Protein AF-A0A562V9E2-F1 (afdb_monomer_lite)

Foldseek 3Di:
DDDDDDDDDPDPPQDQPQLAFKEFAPQWDWDADPVGFIWIARNVVRDTHTDDPLNVCSNVDHGRDGDRDDPVSVVVSVVCVVVPRIDGHDPDDDD

InterPro domains:
  IPR061009 Actinodefensin-associated protein B [NF038044] (22-86)

pLDDT: mean 70.63, std 14.93, range [34.66, 88.81]

Sequence (95 aa):
MTTSTTTPTPTPTPTPTTLADWRPAASTRLVTLPLGGTVLVDVETLACHELLPEADRLLRTPPGTPVGLTDAHHEFLKQAADDGWITRGRDGEAP

Secondary structure (DSSP, 8-state):
------PPPPP------B---EEE-TTEEEEE-TTS-EEEEETTT--EEEEPHHHHHHHHSPTT-B----HHHHHHHHHHHHTTSEEE--TT---

Structure (mmCIF, N/CA/C/O backbone):
data_AF-A0A562V9E2-F1
#
_entry.id   AF-A0A562V9E2-F1
#
loop_
_atom_site.group_PDB
_atom_site.id
_atom_site.type_symbol
_atom_site.label_atom_id
_atom_site.label_alt_id
_atom_site.label_comp_id
_atom_site.label_asym_id
_atom_site.label_entity_id
_atom_site.label_seq_id
_atom_site.pdbx_PDB_ins_code
_atom_site.Cartn_x
_atom_site.Cartn_y
_atom_site.Cartn_z
_atom_site.occupancy
_atom_site.B_iso_or_equiv
_atom_site.auth_seq_id
_atom_site.auth_comp_id
_atom_site.auth_asym_id
_atom_site.auth_atom_id
_atom_site.pdbx_PDB_model_num
ATOM 1 N N . MET A 1 1 ? 57.849 -6.612 -7.687 1.00 48.25 1 MET A N 1
ATOM 2 C CA . MET A 1 1 ? 56.618 -6.875 -8.462 1.00 48.25 1 MET A CA 1
ATOM 3 C C . MET A 1 1 ? 55.560 -7.384 -7.497 1.00 48.25 1 MET A C 1
ATOM 5 O O . MET A 1 1 ? 55.710 -8.500 -7.029 1.00 48.25 1 MET A O 1
ATOM 9 N N . THR A 1 2 ? 54.545 -6.587 -7.162 1.00 43.69 2 THR A N 1
ATOM 10 C CA . THR A 1 2 ? 53.344 -7.056 -6.444 1.00 43.69 2 THR A CA 1
ATOM 11 C C . THR A 1 2 ? 52.165 -6.193 -6.890 1.00 43.69 2 THR A C 1
ATOM 13 O O . THR A 1 2 ? 52.058 -5.038 -6.488 1.00 43.69 2 THR A O 1
ATOM 16 N N . THR A 1 3 ? 51.325 -6.715 -7.781 1.00 44.19 3 THR A N 1
ATOM 17 C CA . THR A 1 3 ? 50.067 -6.085 -8.202 1.00 44.19 3 THR A CA 1
ATOM 18 C C . THR A 1 3 ? 48.940 -6.625 -7.328 1.00 44.19 3 THR A C 1
ATOM 20 O O . THR A 1 3 ? 48.625 -7.810 -7.408 1.00 44.19 3 THR A O 1
ATOM 23 N N . SER A 1 4 ? 48.359 -5.774 -6.482 1.00 50.91 4 SER A N 1
ATOM 24 C CA . SER A 1 4 ? 47.184 -6.109 -5.674 1.00 50.91 4 SER A CA 1
ATOM 25 C C . SER A 1 4 ? 45.942 -6.185 -6.562 1.00 50.91 4 SER A C 1
ATOM 27 O O . SER A 1 4 ? 45.527 -5.192 -7.155 1.00 50.91 4 SER A O 1
ATOM 29 N N . THR A 1 5 ? 45.363 -7.376 -6.660 1.00 57.53 5 THR A N 1
ATOM 30 C CA . THR A 1 5 ? 44.097 -7.654 -7.339 1.00 57.53 5 THR A CA 1
ATOM 31 C C . THR A 1 5 ? 42.936 -7.089 -6.517 1.00 57.53 5 THR A C 1
ATOM 33 O O . THR A 1 5 ? 42.647 -7.590 -5.434 1.00 57.53 5 THR A O 1
ATOM 36 N N . THR A 1 6 ? 42.252 -6.055 -7.010 1.00 61.78 6 THR A N 1
ATOM 37 C CA . THR A 1 6 ? 40.958 -5.624 -6.460 1.00 61.78 6 THR A CA 1
ATOM 38 C C . THR A 1 6 ? 39.858 -6.487 -7.067 1.00 61.78 6 THR A C 1
ATOM 40 O O . THR A 1 6 ? 39.471 -6.292 -8.219 1.00 61.78 6 THR A O 1
ATOM 43 N N . THR A 1 7 ? 39.381 -7.470 -6.308 1.00 59.91 7 THR A N 1
ATOM 44 C CA . THR A 1 7 ? 38.169 -8.237 -6.620 1.00 59.91 7 THR A CA 1
ATOM 45 C C . THR A 1 7 ? 36.984 -7.273 -6.769 1.00 59.91 7 THR A C 1
ATOM 47 O O . THR A 1 7 ? 36.743 -6.499 -5.840 1.00 59.91 7 THR A O 1
ATOM 50 N N . PRO A 1 8 ? 36.236 -7.275 -7.888 1.00 60.31 8 PRO A N 1
ATOM 51 C CA . PRO A 1 8 ? 35.011 -6.493 -7.979 1.00 60.31 8 PRO A CA 1
ATOM 52 C C . PRO A 1 8 ? 33.973 -7.077 -7.012 1.00 60.31 8 PRO A C 1
ATOM 54 O O . PRO A 1 8 ? 33.690 -8.274 -7.037 1.00 60.31 8 PRO A O 1
ATOM 57 N N . THR A 1 9 ? 33.430 -6.228 -6.139 1.00 57.22 9 THR A N 1
ATOM 58 C CA . THR A 1 9 ? 32.278 -6.529 -5.280 1.00 57.22 9 THR A CA 1
ATOM 59 C C . THR A 1 9 ? 31.158 -7.134 -6.132 1.00 57.22 9 THR A C 1
ATOM 61 O O . THR A 1 9 ? 30.822 -6.534 -7.157 1.00 57.22 9 THR A O 1
ATOM 64 N N . PRO A 1 10 ? 30.570 -8.289 -5.762 1.00 55.19 10 PRO A N 1
ATOM 65 C CA . PRO A 1 10 ? 29.430 -8.819 -6.494 1.00 55.19 10 PRO A CA 1
ATOM 66 C C . PRO A 1 10 ? 28.308 -7.780 -6.447 1.00 55.19 10 PRO A C 1
ATOM 68 O O . PRO A 1 10 ? 27.835 -7.406 -5.375 1.00 55.19 10 PRO A O 1
ATOM 71 N N . THR A 1 11 ? 27.914 -7.272 -7.613 1.00 54.00 11 THR A N 1
ATOM 72 C CA . THR A 1 11 ? 26.702 -6.469 -7.761 1.00 54.00 11 THR A CA 1
ATOM 73 C C . THR A 1 11 ? 25.538 -7.301 -7.218 1.00 54.00 11 THR A C 1
ATOM 75 O O . THR A 1 11 ? 25.396 -8.447 -7.662 1.00 54.00 11 THR A O 1
ATOM 78 N N . PRO A 1 12 ? 24.721 -6.796 -6.271 1.00 51.38 12 PRO A N 1
ATOM 79 C CA . PRO A 1 12 ? 23.515 -7.503 -5.877 1.00 51.38 12 PRO A CA 1
ATOM 80 C C . PRO A 1 12 ? 22.685 -7.670 -7.145 1.00 51.38 12 PRO A C 1
ATOM 82 O O . PRO A 1 12 ? 22.262 -6.695 -7.764 1.00 51.38 12 PRO A O 1
ATOM 85 N N . THR A 1 13 ? 22.546 -8.911 -7.604 1.00 49.03 13 THR A N 1
ATOM 86 C CA . THR A 1 13 ? 21.610 -9.220 -8.677 1.00 49.03 13 THR A CA 1
ATOM 87 C C . THR A 1 13 ? 20.239 -8.950 -8.074 1.00 49.03 13 THR A C 1
ATOM 89 O O . THR A 1 13 ? 19.901 -9.646 -7.111 1.00 49.03 13 THR A O 1
ATOM 92 N N . PRO A 1 14 ? 19.476 -7.940 -8.543 1.00 46.31 14 PRO A N 1
ATOM 93 C CA . PRO A 1 14 ? 18.129 -7.733 -8.046 1.00 46.31 14 PRO A CA 1
ATOM 94 C C . PRO A 1 14 ? 17.388 -9.024 -8.355 1.00 46.31 14 PRO A C 1
ATOM 96 O O . PRO A 1 14 ? 17.192 -9.386 -9.517 1.00 46.31 14 PRO A O 1
ATOM 99 N N . THR A 1 15 ? 17.088 -9.788 -7.308 1.00 44.72 15 THR A N 1
ATOM 100 C CA . THR A 1 15 ? 16.297 -10.998 -7.471 1.00 44.72 15 THR A CA 1
ATOM 101 C C . THR A 1 15 ? 14.971 -10.510 -8.038 1.00 44.72 15 THR A C 1
ATOM 103 O O . THR A 1 15 ? 14.400 -9.582 -7.459 1.00 44.72 15 THR A O 1
ATOM 106 N N . PRO A 1 16 ? 14.499 -11.035 -9.183 1.00 43.62 16 PRO A N 1
ATOM 107 C CA . PRO A 1 16 ? 13.176 -10.709 -9.673 1.00 43.62 16 PRO A CA 1
ATOM 108 C C . PRO A 1 16 ? 12.192 -11.328 -8.687 1.00 43.62 16 PRO A C 1
ATOM 110 O O . PRO A 1 16 ? 11.718 -12.445 -8.862 1.00 43.62 16 PRO A O 1
ATOM 113 N N . THR A 1 17 ? 11.932 -10.628 -7.591 1.00 47.91 17 THR A N 1
ATOM 114 C CA . THR A 1 17 ? 10.787 -10.908 -6.753 1.00 47.91 17 THR A CA 1
ATOM 115 C C . THR A 1 17 ? 9.612 -10.543 -7.633 1.00 47.91 17 THR A C 1
ATOM 117 O O . THR A 1 17 ? 9.353 -9.368 -7.901 1.00 47.91 17 THR A O 1
ATOM 120 N N . THR A 1 18 ? 8.942 -11.557 -8.167 1.00 50.41 18 THR A N 1
ATOM 121 C CA . THR A 1 18 ? 7.629 -11.397 -8.767 1.00 50.41 18 THR A CA 1
ATOM 122 C C . THR A 1 18 ? 6.761 -10.806 -7.673 1.00 50.41 18 THR A C 1
ATOM 124 O O . THR A 1 18 ? 6.336 -11.494 -6.746 1.00 50.41 18 THR A O 1
ATOM 127 N N . LEU A 1 19 ? 6.574 -9.491 -7.726 1.00 49.78 19 LEU A N 1
ATOM 128 C CA . LEU A 1 19 ? 5.789 -8.743 -6.762 1.00 49.78 19 LEU A CA 1
ATOM 129 C C . LEU A 1 19 ? 4.314 -8.918 -7.096 1.00 49.78 19 LEU A C 1
ATOM 131 O O . LEU A 1 19 ? 3.583 -7.968 -7.335 1.00 49.78 19 LEU A O 1
ATOM 135 N N . ALA A 1 20 ? 3.911 -10.174 -7.240 1.00 54.12 20 ALA A N 1
ATOM 136 C CA . ALA A 1 20 ? 2.630 -10.506 -7.807 1.00 54.12 20 ALA A CA 1
ATOM 137 C C . ALA A 1 20 ? 1.503 -10.354 -6.785 1.00 54.12 20 ALA A C 1
ATOM 139 O O . ALA A 1 20 ? 0.363 -10.184 -7.181 1.00 54.12 20 ALA A O 1
ATOM 140 N N . ASP A 1 21 ? 1.795 -10.341 -5.487 1.00 65.19 21 ASP A N 1
ATOM 141 C CA . ASP A 1 21 ? 0.724 -10.604 -4.533 1.00 65.19 21 ASP A CA 1
ATOM 142 C C . ASP A 1 21 ? 0.519 -9.557 -3.453 1.00 65.19 21 ASP A C 1
ATOM 144 O O . ASP A 1 21 ? -0.459 -9.642 -2.728 1.00 65.19 21 ASP A O 1
ATOM 148 N N . TRP A 1 22 ? 1.355 -8.533 -3.312 1.00 73.50 22 TRP A N 1
ATOM 149 C CA . TRP A 1 22 ? 1.128 -7.595 -2.211 1.00 73.50 22 TRP A CA 1
ATOM 150 C C . TRP A 1 22 ? -0.123 -6.749 -2.434 1.00 73.50 22 TRP A C 1
ATOM 152 O O . TRP A 1 22 ? -0.250 -6.034 -3.427 1.00 73.50 22 TRP A O 1
ATOM 162 N N . ARG A 1 23 ? -1.045 -6.824 -1.477 1.00 77.75 23 ARG A N 1
ATOM 163 C CA . ARG A 1 23 ? -2.300 -6.077 -1.464 1.00 77.75 23 ARG A CA 1
ATOM 164 C C . ARG A 1 23 ? -2.459 -5.359 -0.129 1.00 77.75 23 ARG A C 1
ATOM 166 O O . ARG A 1 23 ? -2.025 -5.906 0.885 1.00 77.75 23 ARG A O 1
ATOM 173 N N . PRO A 1 24 ? -3.096 -4.175 -0.096 1.00 81.81 24 PRO A N 1
ATOM 174 C CA . PRO A 1 24 ? -3.508 -3.567 1.165 1.00 81.81 24 PRO A CA 1
ATOM 175 C C . PRO A 1 24 ? -4.321 -4.567 1.990 1.00 81.81 24 PRO A C 1
ATOM 177 O O . PRO A 1 24 ? -5.140 -5.304 1.433 1.00 81.81 24 PRO A O 1
ATOM 180 N N . ALA A 1 25 ? -4.090 -4.606 3.299 1.00 84.25 25 ALA A N 1
ATOM 181 C CA . ALA A 1 25 ? -4.885 -5.425 4.199 1.00 84.25 25 ALA A CA 1
ATOM 182 C C . ALA A 1 25 ? -6.347 -4.950 4.226 1.00 84.25 25 ALA A C 1
ATOM 184 O O . ALA A 1 25 ? -6.676 -3.835 3.813 1.00 84.25 25 ALA A O 1
ATOM 185 N N . ALA A 1 26 ? -7.253 -5.793 4.727 1.00 83.06 26 ALA A N 1
ATOM 186 C CA . ALA A 1 26 ? -8.681 -5.466 4.790 1.00 83.06 26 ALA A CA 1
ATOM 187 C C . ALA A 1 26 ? -8.960 -4.188 5.607 1.00 83.06 26 ALA A C 1
ATOM 189 O O . ALA A 1 26 ? -9.853 -3.409 5.252 1.00 83.06 26 ALA A O 1
ATOM 190 N N . SER A 1 27 ? -8.155 -3.962 6.645 1.00 81.38 27 SER A N 1
ATOM 191 C CA . SER A 1 27 ? -8.132 -2.798 7.533 1.00 81.38 27 SER A CA 1
ATOM 192 C C . SER A 1 27 ? -7.344 -1.609 6.974 1.00 81.38 27 SER A C 1
ATOM 194 O O . SER A 1 27 ? -7.280 -0.568 7.618 1.00 81.38 27 SER A O 1
ATOM 196 N N . THR A 1 28 ? -6.782 -1.697 5.767 1.00 86.75 28 THR A N 1
ATOM 197 C CA . THR A 1 28 ? -5.951 -0.631 5.198 1.00 86.75 28 THR A CA 1
ATOM 198 C C . THR A 1 28 ? -6.521 -0.120 3.880 1.00 86.75 28 THR A C 1
ATOM 200 O O . THR A 1 28 ? -7.133 -0.843 3.086 1.00 86.75 28 THR A O 1
ATOM 203 N N . ARG A 1 29 ? -6.375 1.180 3.639 1.00 86.00 29 ARG A N 1
ATOM 204 C CA . ARG A 1 29 ? -6.839 1.857 2.430 1.00 86.00 29 ARG A CA 1
ATOM 205 C C . ARG A 1 29 ? -5.703 2.635 1.802 1.00 86.00 29 ARG A C 1
ATOM 207 O O . ARG A 1 29 ? -4.976 3.354 2.473 1.00 86.00 29 ARG A O 1
ATOM 214 N N . LEU A 1 30 ? -5.584 2.496 0.491 1.00 86.56 30 LEU A N 1
ATOM 215 C CA . LEU A 1 30 ? -4.648 3.264 -0.309 1.00 86.56 30 LEU A CA 1
ATOM 216 C C . LEU A 1 30 ? -5.326 4.585 -0.683 1.00 86.56 30 LEU A C 1
ATOM 218 O O . LEU A 1 30 ? -6.362 4.579 -1.350 1.00 86.56 30 LEU A O 1
ATOM 222 N N . VAL A 1 31 ? -4.771 5.708 -0.240 1.00 87.38 31 VAL A N 1
ATOM 223 C CA . VAL A 1 31 ? -5.333 7.039 -0.487 1.00 87.38 31 VAL A CA 1
ATOM 224 C C . VAL A 1 31 ? -4.316 7.869 -1.252 1.00 87.38 31 VAL A C 1
ATOM 226 O O . VAL A 1 31 ? -3.176 8.016 -0.826 1.00 87.38 31 VAL A O 1
ATOM 229 N N . THR A 1 32 ? -4.728 8.428 -2.387 1.00 87.81 32 THR A N 1
ATOM 230 C CA . THR A 1 32 ? -3.908 9.382 -3.143 1.00 87.81 32 THR A CA 1
ATOM 231 C C . THR A 1 32 ? -4.218 10.792 -2.663 1.00 87.81 32 THR A C 1
ATOM 233 O O . THR A 1 32 ? -5.379 11.205 -2.641 1.00 87.81 32 THR A O 1
ATOM 236 N N . LEU A 1 33 ? -3.186 11.528 -2.262 1.00 85.50 33 LEU A N 1
ATOM 237 C CA . LEU A 1 33 ? -3.333 12.887 -1.761 1.00 85.50 33 LEU A CA 1
ATOM 238 C C . LEU A 1 33 ? -3.548 13.873 -2.924 1.00 85.50 33 LEU A C 1
ATOM 240 O O . LEU A 1 33 ? -2.977 13.697 -4.003 1.00 85.50 33 LEU A O 1
ATOM 244 N N . PRO A 1 34 ? -4.331 14.950 -2.723 1.00 80.12 34 PRO A N 1
ATOM 245 C CA . PRO A 1 34 ? -4.660 15.911 -3.780 1.00 80.12 34 PRO A CA 1
ATOM 246 C C . PRO A 1 34 ? -3.448 16.692 -4.313 1.00 80.12 34 PRO A C 1
ATOM 248 O O . PRO A 1 34 ? -3.507 17.234 -5.412 1.00 80.12 34 PRO A O 1
ATOM 251 N N . LEU A 1 35 ? -2.352 16.743 -3.549 1.00 81.69 35 LEU A N 1
ATOM 252 C CA . LEU A 1 35 ? -1.094 17.399 -3.926 1.00 81.69 35 LEU A CA 1
ATOM 253 C C . LEU A 1 35 ? -0.060 16.422 -4.515 1.00 81.69 35 LEU A C 1
ATOM 255 O O . LEU A 1 35 ? 1.068 16.820 -4.794 1.00 81.69 35 LEU A O 1
ATOM 259 N N . GLY A 1 36 ? -0.448 15.162 -4.731 1.00 78.44 36 GLY A N 1
ATOM 260 C CA . GLY A 1 36 ? 0.447 14.081 -5.131 1.00 78.44 36 GLY A CA 1
ATOM 261 C C . GLY A 1 36 ? 0.927 13.247 -3.943 1.00 78.44 36 GLY A C 1
ATOM 262 O O . GLY A 1 36 ? 0.855 13.671 -2.792 1.00 78.44 36 GLY A O 1
ATOM 263 N N . GLY A 1 37 ? 1.395 12.036 -4.245 1.00 81.69 37 GLY A N 1
ATOM 264 C CA . GLY A 1 37 ? 1.766 11.032 -3.249 1.00 81.69 37 GLY A CA 1
ATOM 265 C C . GLY A 1 37 ? 0.603 10.119 -2.862 1.00 81.69 37 GLY A C 1
ATOM 266 O O . GLY A 1 37 ? -0.575 10.476 -2.971 1.00 81.69 37 GLY A O 1
ATOM 267 N N . THR A 1 38 ? 0.950 8.918 -2.415 1.00 86.44 38 THR A N 1
ATOM 268 C CA . THR A 1 38 ? -0.007 7.932 -1.919 1.00 86.44 38 THR A CA 1
ATOM 269 C C . THR A 1 38 ? 0.342 7.602 -0.477 1.00 86.44 38 THR A C 1
ATOM 271 O O . THR A 1 38 ? 1.510 7.488 -0.123 1.00 86.44 38 THR A O 1
ATOM 274 N N . VAL A 1 39 ? -0.674 7.433 0.358 1.00 88.06 39 VAL A N 1
ATOM 275 C CA . VAL A 1 39 ? -0.534 6.970 1.735 1.00 88.06 39 VAL A CA 1
ATOM 276 C C . VAL A 1 39 ? -1.333 5.681 1.931 1.00 88.06 39 VAL A C 1
ATOM 278 O O . VAL A 1 39 ? -2.424 5.522 1.378 1.00 88.06 39 VAL A O 1
ATOM 281 N N . LEU A 1 40 ? -0.790 4.753 2.713 1.00 87.25 40 LEU A N 1
ATOM 282 C CA . LEU A 1 40 ? -1.560 3.684 3.340 1.00 87.25 40 LEU A CA 1
ATOM 283 C C . LEU A 1 40 ? -2.169 4.243 4.618 1.00 87.25 40 LEU A C 1
ATOM 285 O O . LEU A 1 40 ? -1.455 4.725 5.493 1.00 87.25 40 LEU A O 1
ATOM 289 N N . VAL A 1 41 ? -3.488 4.187 4.710 1.00 88.81 41 VAL A N 1
ATOM 290 C CA . VAL A 1 41 ? -4.232 4.567 5.905 1.00 88.81 41 VAL A CA 1
ATOM 291 C C . VAL A 1 41 ? -4.794 3.305 6.518 1.00 88.81 41 VAL A C 1
ATOM 293 O O . VAL A 1 41 ? -5.628 2.635 5.906 1.00 88.81 41 VAL A O 1
ATOM 296 N N . ASP A 1 42 ? -4.338 2.981 7.716 1.00 87.06 42 ASP A N 1
ATOM 297 C CA . ASP A 1 42 ? -4.943 1.937 8.522 1.00 87.06 42 ASP A CA 1
ATOM 298 C C . ASP A 1 42 ? -6.204 2.501 9.192 1.00 87.06 42 ASP A C 1
ATOM 300 O O . ASP A 1 42 ? -6.150 3.507 9.897 1.00 87.06 42 ASP A O 1
ATOM 304 N N . VAL A 1 43 ? -7.368 1.909 8.923 1.00 86.06 43 VAL A N 1
ATOM 305 C CA . VAL A 1 43 ? -8.653 2.425 9.419 1.00 86.06 43 VAL A CA 1
ATOM 306 C C . VAL A 1 43 ? -8.966 1.982 10.847 1.00 86.06 43 VAL A C 1
ATOM 308 O O . VAL A 1 43 ? -9.858 2.560 11.464 1.00 86.06 43 VAL A O 1
ATOM 311 N N . GLU A 1 44 ? -8.255 0.985 11.378 1.00 86.44 44 GLU A N 1
ATOM 312 C CA . GLU A 1 44 ? -8.429 0.524 12.759 1.00 86.44 44 GLU A CA 1
ATOM 313 C C . GLU A 1 44 ? -7.651 1.410 13.734 1.00 86.44 44 GLU A C 1
ATOM 315 O O . GLU A 1 44 ? -8.163 1.811 14.778 1.00 86.44 44 GLU A O 1
ATOM 320 N N . THR A 1 45 ? -6.420 1.753 13.368 1.00 86.06 45 THR A N 1
ATOM 321 C CA . THR A 1 45 ? -5.482 2.538 14.178 1.00 86.06 45 THR A CA 1
ATOM 322 C C . THR A 1 45 ? -5.438 4.015 13.789 1.00 86.06 45 THR A C 1
ATOM 324 O O . THR A 1 45 ? -4.880 4.824 14.529 1.00 86.06 45 THR A O 1
ATOM 327 N N . LEU A 1 46 ? -6.029 4.380 12.643 1.00 85.81 46 LEU A N 1
ATOM 328 C CA . LEU A 1 46 ? -5.952 5.710 12.020 1.00 85.81 46 LEU A CA 1
ATOM 329 C C . LEU A 1 46 ? -4.517 6.153 11.692 1.00 85.81 46 LEU A C 1
ATOM 331 O O . LEU A 1 46 ? -4.256 7.342 11.485 1.00 85.81 46 LEU A O 1
ATOM 335 N N . ALA A 1 47 ? -3.583 5.204 11.627 1.00 86.00 47 ALA A N 1
ATOM 336 C CA . ALA A 1 47 ? -2.208 5.474 11.260 1.00 86.00 47 ALA A CA 1
ATOM 337 C C . ALA A 1 47 ? -2.101 5.737 9.750 1.00 86.00 47 ALA A C 1
ATOM 339 O O . ALA A 1 47 ? -2.752 5.087 8.930 1.00 86.00 47 ALA A O 1
ATOM 340 N N . CYS A 1 48 ? -1.291 6.729 9.385 1.00 85.69 48 CYS A N 1
ATOM 341 C CA . CYS A 1 48 ? -1.043 7.111 8.000 1.00 85.69 48 CYS A CA 1
ATOM 342 C C . CYS A 1 48 ? 0.433 6.885 7.685 1.00 85.69 48 CYS A C 1
ATOM 344 O O . CYS A 1 48 ? 1.307 7.447 8.347 1.00 85.69 48 CYS A O 1
ATOM 346 N N . HIS A 1 49 ? 0.698 6.098 6.651 1.00 83.62 49 HIS A N 1
ATOM 347 C CA . HIS A 1 49 ? 2.037 5.722 6.226 1.00 83.62 49 HIS A CA 1
ATOM 348 C C . HIS A 1 49 ? 2.251 6.180 4.797 1.00 83.62 49 HIS A C 1
ATOM 350 O O . HIS A 1 49 ? 1.538 5.764 3.885 1.00 83.62 49 HIS A O 1
ATOM 356 N N . GLU A 1 50 ? 3.224 7.059 4.598 1.00 84.06 50 GLU A N 1
ATOM 357 C CA . GLU A 1 50 ? 3.588 7.504 3.262 1.00 84.06 50 GLU A CA 1
ATOM 358 C C . GLU A 1 50 ? 4.177 6.341 2.468 1.00 84.06 50 GLU A C 1
ATOM 360 O O . GLU A 1 50 ? 5.121 5.677 2.900 1.00 84.06 50 GLU A O 1
ATOM 365 N N . LEU A 1 51 ? 3.582 6.077 1.307 1.00 79.06 51 LEU A N 1
ATOM 366 C CA . LEU A 1 51 ? 4.128 5.134 0.353 1.00 79.06 51 LEU A CA 1
ATOM 367 C C . LEU A 1 51 ? 5.158 5.854 -0.498 1.00 79.06 51 LEU A C 1
ATOM 369 O O . LEU A 1 51 ? 4.876 6.883 -1.116 1.00 79.06 51 LEU A O 1
ATOM 373 N N . LEU A 1 52 ? 6.325 5.232 -0.615 1.00 77.94 52 LEU A N 1
ATOM 374 C CA . LEU A 1 52 ? 7.258 5.582 -1.672 1.00 77.94 52 LEU A CA 1
ATOM 375 C C . LEU A 1 52 ? 6.562 5.404 -3.037 1.00 77.94 52 LEU A C 1
ATOM 377 O O . LEU A 1 52 ? 5.777 4.460 -3.195 1.00 77.94 52 LEU A O 1
ATOM 381 N N . PRO A 1 53 ? 6.837 6.262 -4.035 1.00 76.25 53 PRO A N 1
ATOM 382 C CA . PRO A 1 53 ? 6.231 6.170 -5.367 1.00 76.25 53 PRO A CA 1
ATOM 383 C C . PRO A 1 53 ? 6.352 4.775 -5.991 1.00 76.25 53 PRO A C 1
ATOM 385 O O . PRO A 1 53 ? 5.452 4.291 -6.676 1.00 76.25 53 PRO A O 1
ATOM 388 N N . GLU A 1 54 ? 7.463 4.100 -5.725 1.00 72.50 54 GLU A N 1
ATOM 389 C CA . GLU A 1 54 ? 7.723 2.741 -6.163 1.00 72.50 54 GLU A CA 1
ATOM 390 C C . GLU A 1 54 ? 6.835 1.734 -5.424 1.00 72.50 54 GLU A C 1
ATOM 392 O O . GLU A 1 54 ? 6.258 0.870 -6.071 1.00 72.50 54 GLU A O 1
ATOM 397 N N . ALA A 1 55 ? 6.641 1.866 -4.108 1.00 75.06 55 ALA A N 1
ATOM 398 C CA . ALA A 1 55 ? 5.726 1.024 -3.330 1.00 75.06 55 ALA A CA 1
ATOM 399 C C . ALA A 1 55 ? 4.257 1.201 -3.753 1.00 75.06 55 ALA A C 1
ATOM 401 O O . ALA A 1 55 ? 3.527 0.216 -3.867 1.00 75.06 55 ALA A O 1
ATOM 402 N N . ASP A 1 56 ? 3.836 2.430 -4.068 1.00 79.62 56 ASP A N 1
ATOM 403 C CA . ASP A 1 56 ? 2.530 2.694 -4.688 1.00 79.62 56 ASP A CA 1
ATOM 404 C C . ASP A 1 56 ? 2.405 1.974 -6.034 1.00 79.62 56 ASP A C 1
ATOM 406 O O . ASP A 1 56 ? 1.435 1.250 -6.272 1.00 79.62 56 ASP A O 1
ATOM 410 N N . ARG A 1 57 ? 3.422 2.110 -6.893 1.00 76.00 57 ARG A N 1
ATOM 411 C CA . ARG A 1 57 ? 3.449 1.434 -8.189 1.00 76.00 57 ARG A CA 1
ATOM 412 C C . ARG A 1 57 ? 3.339 -0.074 -8.018 1.00 76.00 57 ARG A C 1
ATOM 414 O O . ARG A 1 57 ? 2.622 -0.703 -8.785 1.00 76.00 57 ARG A O 1
ATOM 421 N N . LEU A 1 58 ? 3.991 -0.642 -7.011 1.00 75.06 58 LEU A N 1
ATOM 422 C CA . LEU A 1 58 ? 3.967 -2.068 -6.697 1.00 75.06 58 LEU A CA 1
ATOM 423 C C . LEU A 1 58 ? 2.586 -2.552 -6.265 1.00 75.06 58 LEU A C 1
ATOM 425 O O . LEU A 1 58 ? 2.081 -3.504 -6.847 1.00 75.06 58 LEU A O 1
ATOM 429 N N . LEU A 1 59 ? 1.935 -1.851 -5.337 1.00 75.31 59 LEU A N 1
ATOM 430 C CA . LEU A 1 59 ? 0.581 -2.188 -4.879 1.00 75.31 59 LEU A CA 1
ATOM 431 C C . LEU A 1 59 ? -0.490 -2.002 -5.967 1.00 75.31 59 LEU A C 1
ATOM 433 O O . LEU A 1 59 ? -1.567 -2.591 -5.891 1.00 75.31 59 LEU A O 1
ATOM 437 N N . ARG A 1 60 ? -0.206 -1.183 -6.985 1.00 75.44 60 ARG A N 1
ATOM 438 C CA . ARG A 1 60 ? -1.062 -0.998 -8.168 1.00 75.44 60 ARG A CA 1
ATOM 439 C C . ARG A 1 60 ? -0.716 -1.925 -9.327 1.00 75.44 60 ARG A C 1
ATOM 441 O O . ARG A 1 60 ? -1.482 -1.998 -10.289 1.00 75.44 60 ARG A O 1
ATOM 448 N N . THR A 1 61 ? 0.440 -2.579 -9.285 1.00 73.00 61 THR A N 1
ATOM 449 C CA . THR A 1 61 ? 0.904 -3.413 -10.388 1.00 73.00 61 THR A CA 1
ATOM 450 C C . THR A 1 61 ? 0.142 -4.742 -10.377 1.00 73.00 61 THR A C 1
ATOM 452 O O . THR A 1 61 ? -0.006 -5.349 -9.318 1.00 73.00 61 THR A O 1
ATOM 455 N N . PRO A 1 62 ? -0.355 -5.221 -11.532 1.00 66.50 62 PRO A N 1
ATOM 456 C CA . PRO A 1 62 ? -1.054 -6.495 -11.593 1.00 66.50 62 PRO A CA 1
ATOM 457 C C . PRO A 1 62 ? -0.165 -7.674 -11.173 1.00 66.50 62 PRO A C 1
ATOM 459 O O . PRO A 1 62 ? 1.035 -7.669 -11.492 1.00 66.50 62 PRO A O 1
ATOM 462 N N . PRO A 1 63 ? -0.761 -8.722 -10.568 1.00 65.62 63 PRO A N 1
ATOM 463 C CA . PRO A 1 63 ? -0.069 -9.970 -10.285 1.00 65.62 63 PRO A CA 1
ATOM 464 C C . PRO A 1 63 ? 0.672 -10.497 -11.514 1.00 65.62 63 PRO A C 1
ATOM 466 O O . PRO A 1 63 ? 0.144 -10.488 -12.625 1.00 65.62 63 PRO A O 1
ATOM 469 N N . GLY A 1 64 ? 1.909 -10.953 -11.316 1.00 62.00 64 GLY A N 1
ATOM 470 C CA . GLY A 1 64 ? 2.741 -11.543 -12.367 1.00 62.00 64 GLY A CA 1
ATOM 471 C C . GLY A 1 64 ? 3.546 -10.543 -13.201 1.00 62.00 64 GLY A C 1
ATOM 472 O O . GLY A 1 64 ? 4.309 -10.963 -14.070 1.00 62.00 64 GLY A O 1
ATOM 473 N N . THR A 1 65 ? 3.444 -9.239 -12.933 1.00 63.50 65 THR A N 1
ATOM 474 C CA . THR A 1 65 ? 4.286 -8.248 -13.617 1.00 63.50 65 THR A CA 1
ATOM 475 C C . THR A 1 65 ? 5.664 -8.171 -12.944 1.00 63.50 65 THR A C 1
ATOM 477 O O . THR A 1 65 ? 5.741 -7.942 -11.734 1.00 63.50 65 THR A O 1
ATOM 480 N N . PRO A 1 66 ? 6.774 -8.327 -13.687 1.00 61.31 66 PRO A N 1
ATOM 481 C CA . PRO A 1 66 ? 8.107 -8.155 -13.127 1.00 61.31 66 PRO A CA 1
ATOM 482 C C . PRO A 1 66 ? 8.347 -6.675 -12.820 1.00 61.31 66 PRO A C 1
ATOM 484 O O . PRO A 1 66 ? 8.294 -5.829 -13.715 1.00 61.31 66 PRO A O 1
ATOM 487 N N . VAL A 1 67 ? 8.643 -6.360 -11.560 1.00 66.62 67 VAL A N 1
ATOM 488 C CA . VAL A 1 67 ? 9.048 -5.014 -11.147 1.00 66.62 67 VAL A CA 1
ATOM 489 C C . VAL A 1 67 ? 10.437 -5.089 -10.533 1.00 66.62 67 VAL A C 1
ATOM 491 O O . VAL A 1 67 ? 10.721 -5.968 -9.723 1.00 66.62 67 VAL A O 1
ATOM 494 N N . GLY A 1 68 ? 11.326 -4.191 -10.955 1.00 65.00 68 GLY A N 1
ATOM 495 C CA . GLY A 1 68 ? 12.677 -4.109 -10.411 1.00 65.00 68 GLY A CA 1
ATOM 496 C C . GLY A 1 68 ? 12.641 -3.563 -8.989 1.00 65.00 68 GLY A C 1
ATOM 497 O O . GLY A 1 68 ? 12.384 -2.377 -8.796 1.00 65.00 68 GLY A O 1
ATOM 498 N N . LEU A 1 69 ? 12.905 -4.422 -8.007 1.00 68.94 69 LEU A N 1
ATOM 499 C CA . LEU A 1 69 ? 12.957 -4.042 -6.601 1.00 68.94 69 LEU A CA 1
ATOM 500 C C . LEU A 1 69 ? 14.391 -3.866 -6.135 1.00 68.94 69 LEU A C 1
ATOM 502 O O . LEU A 1 69 ? 15.210 -4.775 -6.222 1.00 68.94 69 LEU A O 1
ATOM 506 N N . THR A 1 70 ? 14.674 -2.684 -5.603 1.00 74.25 70 THR A N 1
ATOM 507 C CA . THR A 1 70 ? 15.807 -2.458 -4.700 1.00 74.25 70 THR A CA 1
ATOM 508 C C . THR A 1 70 ? 15.548 -3.057 -3.310 1.00 74.25 70 THR A C 1
ATOM 510 O O . THR A 1 70 ? 14.396 -3.269 -2.922 1.00 74.25 70 THR A O 1
ATOM 513 N N . ASP A 1 71 ? 16.615 -3.260 -2.532 1.00 75.81 71 ASP A N 1
ATOM 514 C CA . ASP A 1 71 ? 16.543 -3.765 -1.152 1.00 75.81 71 ASP A CA 1
ATOM 515 C C . ASP A 1 71 ? 15.660 -2.897 -0.239 1.00 75.81 71 ASP A C 1
ATOM 517 O O . ASP A 1 71 ? 14.928 -3.417 0.599 1.00 75.81 71 ASP A O 1
ATOM 521 N N . ALA A 1 72 ? 15.649 -1.577 -0.454 1.00 71.94 72 ALA A N 1
ATOM 522 C CA . ALA A 1 72 ? 14.803 -0.654 0.302 1.00 71.94 72 ALA A CA 1
ATOM 523 C C . ALA A 1 72 ? 13.303 -0.963 0.143 1.00 71.94 72 ALA A C 1
ATOM 525 O O . ALA A 1 72 ? 12.536 -0.823 1.095 1.00 71.94 72 ALA A O 1
ATOM 526 N N . HIS A 1 73 ? 12.875 -1.432 -1.035 1.00 73.81 73 HIS A N 1
ATOM 527 C CA . HIS A 1 73 ? 11.484 -1.835 -1.236 1.00 73.81 73 HIS A CA 1
ATOM 528 C C . HIS A 1 73 ? 11.157 -3.132 -0.506 1.00 73.81 73 HIS A C 1
ATOM 530 O O . HIS A 1 73 ? 10.058 -3.270 0.021 1.00 73.81 73 HIS A O 1
ATOM 536 N N . HIS A 1 74 ? 12.089 -4.087 -0.475 1.00 73.88 74 HIS A N 1
ATOM 537 C CA . HIS A 1 74 ? 11.890 -5.328 0.267 1.00 73.88 74 HIS A CA 1
ATOM 538 C C . HIS A 1 74 ? 11.737 -5.060 1.762 1.00 73.88 74 HIS A C 1
ATOM 540 O O . HIS A 1 74 ? 10.825 -5.610 2.373 1.00 73.88 74 HIS A O 1
ATOM 546 N N . GLU A 1 75 ? 12.570 -4.183 2.325 1.00 79.44 75 GLU A N 1
ATOM 547 C CA . GLU A 1 75 ? 12.468 -3.783 3.730 1.00 79.44 75 GLU A CA 1
ATOM 548 C C . GLU A 1 75 ? 11.135 -3.083 4.022 1.00 79.44 75 GLU A C 1
ATOM 550 O O . GLU A 1 75 ? 10.457 -3.450 4.978 1.00 79.44 75 GLU A O 1
ATOM 555 N N . PHE A 1 76 ? 10.692 -2.157 3.162 1.00 78.44 76 PHE A N 1
ATOM 556 C CA . PHE A 1 76 ? 9.384 -1.513 3.325 1.00 78.44 76 PHE A CA 1
ATOM 557 C C . PHE A 1 76 ? 8.225 -2.516 3.270 1.00 78.44 76 PHE A C 1
ATOM 559 O O . PHE A 1 76 ? 7.358 -2.499 4.137 1.00 78.44 76 PHE A O 1
ATOM 566 N N . LEU A 1 77 ? 8.198 -3.400 2.265 1.00 78.12 77 LEU A N 1
ATOM 567 C CA . LEU A 1 77 ? 7.128 -4.393 2.118 1.00 78.12 77 LEU A CA 1
ATOM 568 C C . LEU A 1 77 ? 7.113 -5.377 3.284 1.00 78.12 77 LEU A C 1
ATOM 570 O O . LEU A 1 77 ? 6.047 -5.773 3.738 1.00 78.12 77 LEU A O 1
ATOM 574 N N . LYS A 1 78 ? 8.291 -5.771 3.770 1.00 80.25 78 LYS A N 1
ATOM 575 C CA . LYS A 1 78 ? 8.419 -6.634 4.939 1.00 80.25 78 LYS A CA 1
ATOM 576 C C . LYS A 1 78 ? 7.875 -5.941 6.185 1.00 80.25 78 LYS A C 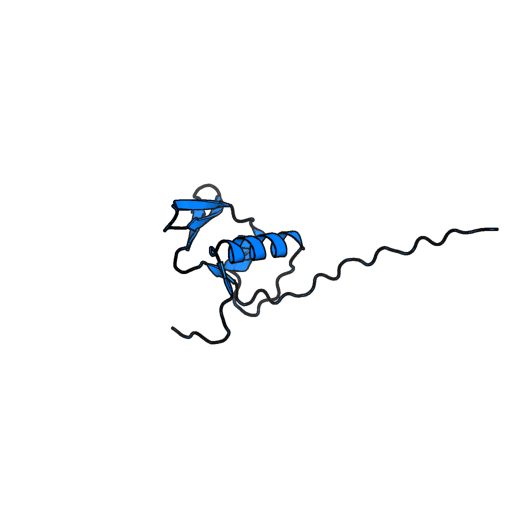1
A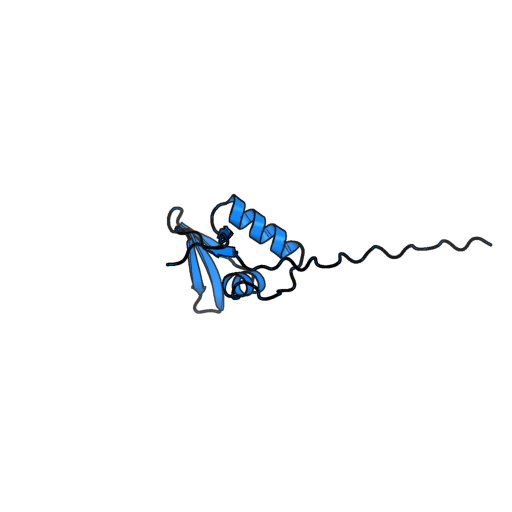TOM 578 O O . LYS A 1 78 ? 7.022 -6.517 6.843 1.00 80.25 78 LYS A O 1
ATOM 583 N N . GLN A 1 79 ? 8.290 -4.701 6.442 1.00 82.81 79 GLN A N 1
ATOM 584 C CA . GLN A 1 79 ? 7.801 -3.921 7.577 1.00 82.81 79 GLN A CA 1
ATOM 585 C C . GLN A 1 79 ? 6.282 -3.721 7.505 1.00 82.81 79 GLN A C 1
ATOM 587 O O . GLN A 1 79 ? 5.573 -4.051 8.445 1.00 82.81 79 GLN A O 1
ATOM 592 N N . ALA A 1 80 ? 5.764 -3.288 6.354 1.00 81.25 80 ALA A N 1
ATOM 593 C CA . ALA A 1 80 ? 4.331 -3.101 6.150 1.00 81.25 80 ALA A CA 1
ATOM 594 C C . ALA A 1 80 ? 3.532 -4.411 6.284 1.00 81.25 80 ALA A C 1
ATOM 596 O O . ALA A 1 80 ? 2.355 -4.376 6.633 1.00 81.25 80 ALA A O 1
ATOM 597 N N . ALA A 1 81 ? 4.141 -5.563 5.991 1.00 83.06 81 ALA A N 1
ATOM 598 C CA . ALA A 1 81 ? 3.525 -6.869 6.196 1.00 83.06 81 ALA A CA 1
ATOM 599 C C . ALA A 1 81 ? 3.561 -7.315 7.664 1.00 83.06 81 ALA A C 1
ATOM 601 O O . ALA A 1 81 ? 2.563 -7.837 8.155 1.00 83.06 81 ALA A O 1
ATOM 602 N N . ASP A 1 82 ? 4.682 -7.098 8.358 1.00 83.50 82 ASP A N 1
ATOM 603 C CA . ASP A 1 82 ? 4.839 -7.383 9.789 1.00 83.50 82 ASP A CA 1
ATOM 604 C C . ASP A 1 82 ? 3.895 -6.508 10.636 1.00 83.50 82 ASP A C 1
ATOM 606 O O . ASP A 1 82 ? 3.306 -6.992 11.601 1.00 83.50 82 ASP A O 1
ATOM 610 N N . ASP A 1 83 ? 3.677 -5.257 10.220 1.00 81.81 83 ASP A N 1
ATOM 611 C CA . ASP A 1 83 ? 2.706 -4.334 10.821 1.00 81.81 83 ASP A CA 1
ATOM 612 C C . ASP A 1 83 ? 1.254 -4.601 10.376 1.00 81.81 83 ASP A C 1
ATOM 614 O O . ASP A 1 83 ? 0.318 -3.975 10.873 1.00 81.81 83 ASP A O 1
ATOM 618 N N . GLY A 1 84 ? 1.041 -5.534 9.442 1.00 81.50 84 GLY A N 1
ATOM 619 C CA . GLY A 1 84 ? -0.286 -5.943 8.982 1.00 81.50 84 GLY A CA 1
ATOM 620 C C . GLY A 1 84 ? -0.991 -4.960 8.041 1.00 81.50 84 GLY A C 1
ATOM 621 O O . GLY A 1 84 ? -2.177 -5.137 7.781 1.00 81.50 84 GLY A O 1
ATOM 622 N N . TRP A 1 85 ? -0.299 -3.956 7.495 1.00 82.75 85 TRP A N 1
ATOM 623 C CA . TRP A 1 85 ? -0.870 -2.974 6.555 1.00 82.75 85 TRP A CA 1
ATOM 624 C C . TRP A 1 85 ? -1.044 -3.526 5.143 1.00 82.75 85 TRP A C 1
ATOM 626 O O . TRP A 1 85 ? -1.901 -3.083 4.371 1.00 82.75 85 TRP A O 1
ATOM 636 N N . ILE A 1 86 ? -0.193 -4.478 4.773 1.00 83.25 86 ILE A N 1
ATOM 637 C CA . ILE A 1 86 ? -0.279 -5.197 3.508 1.00 83.25 86 ILE A CA 1
ATOM 638 C C . ILE A 1 86 ? -0.205 -6.694 3.764 1.00 83.25 86 ILE A C 1
ATOM 640 O O . ILE A 1 86 ? 0.380 -7.168 4.731 1.00 83.25 86 ILE A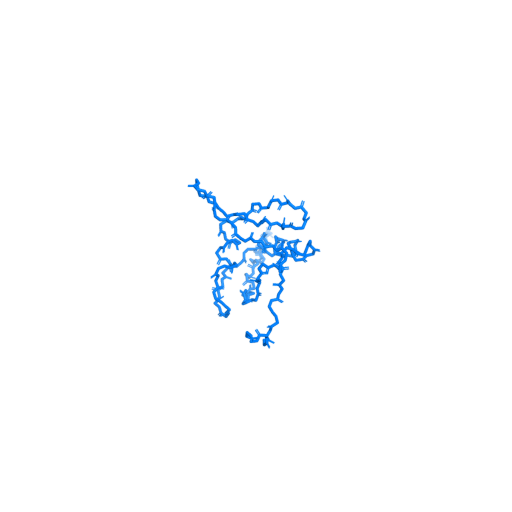 O 1
ATOM 644 N N . THR A 1 87 ? -0.786 -7.463 2.859 1.00 80.00 87 THR A N 1
ATOM 645 C CA . THR A 1 87 ? -0.770 -8.921 2.907 1.00 80.00 87 THR A CA 1
ATOM 646 C C . THR A 1 87 ? -0.271 -9.453 1.577 1.00 80.00 87 THR A C 1
ATOM 648 O O . THR A 1 87 ? -0.488 -8.834 0.532 1.00 80.00 87 THR A O 1
ATOM 651 N N . ARG A 1 88 ? 0.411 -10.603 1.594 1.00 73.62 88 ARG A N 1
ATOM 652 C CA . ARG A 1 88 ? 0.579 -11.371 0.361 1.00 73.62 88 ARG A CA 1
ATOM 653 C C . ARG A 1 88 ? -0.774 -11.973 0.017 1.00 73.62 88 ARG A C 1
ATOM 655 O O . ARG A 1 88 ? -1.292 -12.795 0.770 1.00 73.62 88 ARG A O 1
ATOM 662 N N . GLY A 1 89 ? -1.306 -11.578 -1.125 1.00 62.97 89 GLY A N 1
ATOM 663 C CA . GLY A 1 89 ? -2.239 -12.359 -1.908 1.00 62.97 89 GLY A CA 1
ATOM 664 C C . GLY A 1 89 ? -1.736 -13.793 -1.937 1.00 62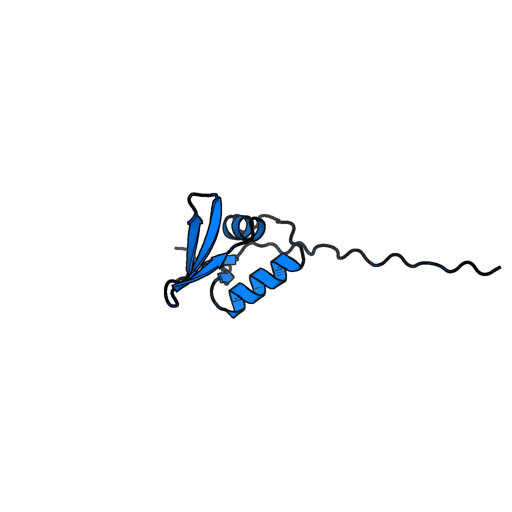.97 89 G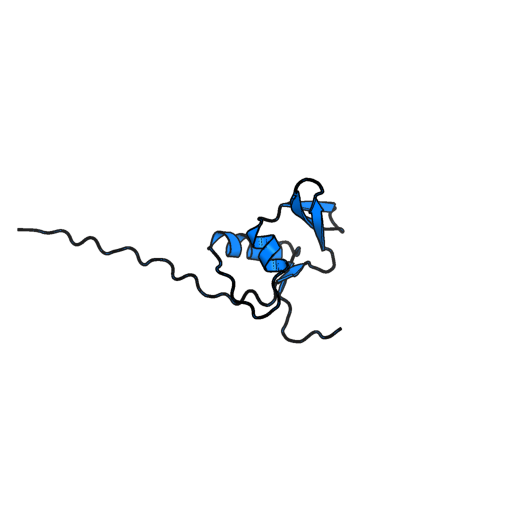LY A C 1
ATOM 665 O O . GLY A 1 89 ? -0.576 -14.082 -2.229 1.00 62.97 89 GLY A O 1
ATOM 666 N N . ARG A 1 90 ? -2.571 -14.709 -1.473 1.00 50.88 90 ARG A N 1
ATOM 667 C CA . ARG A 1 90 ? -2.352 -16.105 -1.810 1.00 50.88 90 ARG A CA 1
ATOM 668 C C . ARG A 1 90 ? -2.770 -16.266 -3.260 1.00 50.88 90 ARG A C 1
ATOM 670 O O . ARG A 1 90 ? -3.822 -15.747 -3.641 1.00 50.88 90 ARG A O 1
ATOM 677 N N . ASP A 1 91 ? -2.014 -17.061 -4.009 1.00 45.81 91 ASP A N 1
ATOM 678 C CA . ASP A 1 91 ? -2.539 -17.794 -5.154 1.00 45.81 91 ASP A CA 1
ATOM 679 C C . ASP A 1 91 ? -3.932 -18.353 -4.795 1.00 45.81 91 ASP A C 1
ATOM 681 O O . ASP A 1 91 ? -4.050 -19.301 -4.017 1.00 45.81 91 ASP A O 1
ATOM 685 N N . GLY A 1 92 ? -4.996 -17.753 -5.337 1.00 40.75 92 GLY A N 1
ATOM 686 C CA . GLY A 1 92 ? -6.300 -18.409 -5.426 1.00 40.75 92 GLY A CA 1
ATOM 687 C C . GLY A 1 92 ? -7.423 -18.010 -4.465 1.00 40.75 92 GLY A C 1
ATOM 688 O O . GLY A 1 92 ? -8.276 -18.860 -4.224 1.00 40.75 92 GLY A O 1
ATOM 689 N N . GLU A 1 93 ? -7.532 -16.765 -3.991 1.00 35.03 93 GLU A N 1
ATOM 690 C CA . GLU A 1 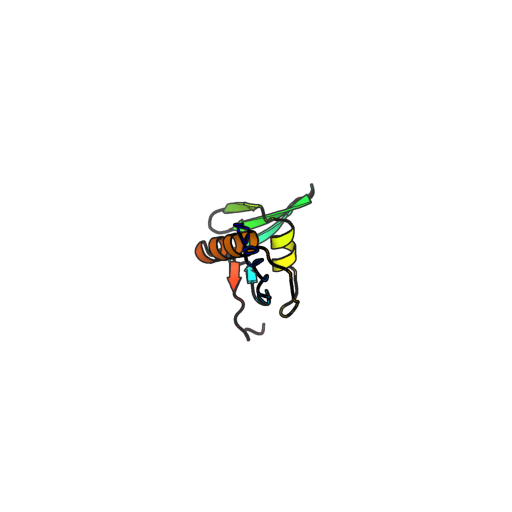93 ? -8.839 -16.276 -3.501 1.00 35.03 93 GLU A CA 1
ATOM 691 C C . GLU A 1 93 ? -9.533 -15.441 -4.590 1.00 35.03 93 GLU A C 1
ATOM 693 O O . GLU A 1 93 ? -9.259 -14.258 -4.799 1.00 35.03 93 GLU A O 1
ATOM 698 N N . ALA A 1 94 ? -10.364 -16.137 -5.371 1.00 34.66 94 ALA A N 1
ATOM 699 C CA . ALA A 1 94 ? -11.347 -15.570 -6.292 1.00 34.66 94 ALA A CA 1
ATOM 700 C C . ALA A 1 94 ? -12.467 -14.845 -5.498 1.00 34.66 94 ALA A C 1
ATOM 702 O O . ALA A 1 94 ? -12.649 -15.171 -4.325 1.00 34.66 94 ALA A O 1
ATOM 703 N N . PRO A 1 95 ? -13.175 -13.870 -6.109 1.00 44.94 95 PRO A N 1
ATOM 704 C CA . PRO A 1 95 ? -14.150 -12.993 -5.441 1.00 44.94 95 PRO A CA 1
ATOM 705 C C . PRO A 1 95 ? -15.316 -13.708 -4.750 1.00 44.94 95 PRO A C 1
ATOM 707 O O . PRO A 1 95 ? -15.695 -14.815 -5.199 1.00 44.94 95 PRO A O 1
#

Radius of gyration: 17.79 Å; chains: 1; bounding box: 71×36×28 Å

Organism: NCBI:txid406432